Protein AF-R0ICY1-F1 (afdb_monomer_lite)

Radius of gyration: 12.0 Å; chains: 1; bounding box: 25×17×33 Å

Structure (mmCIF, N/CA/C/O backbone):
data_AF-R0ICY1-F1
#
_entry.id   AF-R0ICY1-F1
#
loop_
_atom_site.group_PDB
_atom_site.id
_atom_site.type_symbol
_atom_site.label_atom_id
_atom_site.label_alt_id
_atom_site.label_comp_id
_atom_site.label_asym_id
_atom_site.label_entity_id
_atom_site.label_seq_id
_atom_site.pdbx_PDB_ins_code
_atom_site.Cartn_x
_atom_site.Cartn_y
_atom_site.Cartn_z
_atom_site.occupancy
_atom_site.B_iso_or_equiv
_atom_site.auth_seq_id
_atom_site.auth_comp_id
_atom_site.auth_asym_id
_atom_site.auth_atom_id
_atom_site.pdbx_PDB_model_num
ATOM 1 N N . ILE A 1 1 ? 0.925 6.351 9.360 1.00 87.00 1 ILE A N 1
ATOM 2 C CA . ILE A 1 1 ? -0.509 6.242 9.017 1.00 87.00 1 ILE A CA 1
ATOM 3 C C . ILE A 1 1 ? -1.253 6.583 10.294 1.00 87.00 1 ILE A C 1
ATOM 5 O O . ILE A 1 1 ? -0.845 6.079 11.331 1.00 87.00 1 ILE A O 1
ATOM 9 N N . THR A 1 2 ? -2.197 7.516 10.255 1.00 96.06 2 THR A N 1
ATOM 10 C CA . THR A 1 2 ? -3.018 7.868 11.425 1.00 96.06 2 THR A CA 1
ATOM 11 C C . THR A 1 2 ? -4.244 6.962 11.491 1.00 96.06 2 THR A C 1
ATOM 13 O O . THR A 1 2 ? -4.645 6.423 10.459 1.00 96.06 2 THR A O 1
ATOM 16 N N . ASP A 1 3 ? -4.876 6.843 12.658 1.00 95.75 3 ASP A N 1
ATOM 17 C CA . ASP A 1 3 ? -6.088 6.026 12.815 1.00 95.75 3 ASP A CA 1
ATOM 18 C C . ASP A 1 3 ? -7.196 6.481 11.860 1.00 95.75 3 ASP A C 1
ATOM 20 O O . ASP A 1 3 ? -7.743 5.666 11.123 1.00 95.75 3 ASP A O 1
ATOM 24 N N . SER A 1 4 ? -7.428 7.798 11.760 1.00 96.00 4 SER A N 1
ATOM 25 C CA . SER A 1 4 ? -8.356 8.390 10.781 1.00 96.00 4 SER A CA 1
ATOM 26 C C . SER A 1 4 ? -8.051 7.945 9.349 1.00 96.00 4 SER A C 1
ATOM 28 O O . SER A 1 4 ? -8.954 7.542 8.630 1.00 96.00 4 SER A O 1
ATOM 30 N N . CYS A 1 5 ? -6.777 7.946 8.943 1.00 96.62 5 CYS A N 1
ATOM 31 C CA . CYS A 1 5 ? -6.389 7.502 7.606 1.00 96.62 5 CYS A CA 1
ATOM 32 C C . CYS A 1 5 ? -6.657 6.006 7.395 1.00 96.62 5 CYS A C 1
ATOM 34 O O . CYS A 1 5 ? -7.026 5.606 6.293 1.00 96.62 5 CYS A O 1
ATOM 36 N N . CYS A 1 6 ? -6.483 5.178 8.428 1.00 97.56 6 CYS A N 1
ATOM 37 C CA . CYS A 1 6 ? -6.845 3.767 8.349 1.00 97.56 6 CYS A CA 1
ATOM 38 C C . CYS A 1 6 ? -8.357 3.564 8.228 1.00 97.56 6 CYS A C 1
ATOM 40 O O . CYS A 1 6 ? -8.773 2.725 7.433 1.00 97.56 6 CYS A O 1
ATOM 42 N N . HIS A 1 7 ? -9.167 4.339 8.952 1.00 96.50 7 HIS A N 1
ATOM 43 C CA . HIS A 1 7 ? -10.623 4.297 8.816 1.00 96.50 7 HIS A CA 1
ATOM 44 C C . HIS A 1 7 ? -11.075 4.656 7.405 1.00 96.50 7 HIS A C 1
ATOM 46 O O . HIS A 1 7 ? -11.815 3.877 6.807 1.00 96.50 7 HIS A O 1
ATOM 52 N N . ASP A 1 8 ? -10.567 5.758 6.850 1.00 96.62 8 ASP A N 1
ATOM 53 C CA . ASP A 1 8 ? -10.885 6.173 5.482 1.00 96.62 8 ASP A CA 1
ATOM 54 C C . ASP A 1 8 ? -10.485 5.077 4.480 1.00 96.62 8 ASP A C 1
ATOM 56 O O . ASP A 1 8 ? -11.291 4.645 3.659 1.00 96.62 8 ASP A O 1
ATOM 60 N N . LEU A 1 9 ? -9.263 4.541 4.601 1.00 96.75 9 LEU A N 1
ATOM 61 C CA . LEU A 1 9 ? -8.761 3.476 3.727 1.00 96.75 9 LEU A CA 1
ATOM 62 C C . LEU A 1 9 ? -9.629 2.210 3.780 1.00 96.75 9 LEU A C 1
ATOM 64 O O . LEU A 1 9 ? -9.924 1.613 2.745 1.00 96.75 9 LEU A O 1
ATOM 68 N N . VAL A 1 10 ? -10.010 1.771 4.982 1.00 97.31 10 VAL A N 1
ATOM 69 C CA . VAL A 1 10 ? -10.836 0.571 5.175 1.00 97.31 10 VAL A CA 1
ATOM 70 C C . VAL A 1 10 ? -12.259 0.805 4.671 1.00 97.31 10 VAL A C 1
ATOM 72 O O . VAL A 1 10 ? -12.841 -0.115 4.093 1.00 97.31 10 VAL A O 1
ATOM 75 N N . GLN A 1 11 ? -12.795 2.018 4.835 1.00 97.19 11 GLN A N 1
ATOM 76 C CA . GLN A 1 11 ? -14.117 2.408 4.347 1.00 97.19 11 GLN A CA 1
ATOM 77 C C . GLN A 1 11 ? -14.209 2.368 2.814 1.00 97.19 11 GLN A C 1
ATOM 79 O O . GLN A 1 11 ? -15.215 1.891 2.292 1.00 97.19 11 GLN A O 1
ATOM 84 N N . GLU A 1 12 ? -13.166 2.792 2.092 1.00 96.56 12 GLU A N 1
ATOM 85 C CA . GLU A 1 12 ? -13.093 2.659 0.622 1.00 96.56 12 GLU A CA 1
ATOM 86 C C . GLU A 1 12 ? -13.112 1.189 0.159 1.00 96.56 12 GLU A C 1
ATOM 88 O O . GLU A 1 12 ? -13.574 0.855 -0.935 1.00 96.56 12 GLU A O 1
ATOM 93 N N . GLY A 1 13 ? -12.630 0.283 1.013 1.00 97.25 13 GLY A N 1
ATOM 94 C CA . GLY A 1 13 ? -12.734 -1.157 0.823 1.00 97.25 13 GLY A CA 1
ATOM 95 C C . GLY A 1 13 ? -11.548 -1.799 0.100 1.00 97.25 13 GLY A C 1
ATOM 96 O O . GLY A 1 13 ? -10.839 -1.195 -0.710 1.00 97.25 13 GLY A O 1
ATOM 97 N N . LYS A 1 14 ? -11.353 -3.097 0.381 1.00 97.00 14 LYS A N 1
ATOM 98 C CA . LYS A 1 14 ? -10.156 -3.839 -0.049 1.00 97.00 14 LYS A CA 1
ATOM 99 C C . LYS A 1 14 ? -9.999 -3.879 -1.564 1.00 97.00 14 LYS A C 1
ATOM 101 O O . LYS A 1 14 ? -8.901 -3.724 -2.074 1.00 97.00 14 LYS A O 1
ATOM 106 N N . VAL A 1 15 ? -11.098 -4.077 -2.292 1.00 97.88 15 VAL A N 1
ATOM 107 C CA . VAL A 1 15 ? -11.062 -4.187 -3.758 1.00 97.88 15 VAL A CA 1
ATOM 108 C C . VAL A 1 15 ? -10.596 -2.877 -4.398 1.00 97.88 15 VAL A C 1
ATOM 110 O O . VAL A 1 15 ? -9.789 -2.909 -5.324 1.00 97.88 15 VAL A O 1
ATOM 113 N N . CYS A 1 16 ? -11.066 -1.732 -3.891 1.00 97.75 16 CYS A N 1
ATOM 114 C CA . CYS A 1 16 ? -10.633 -0.416 -4.361 1.00 97.75 16 CYS A CA 1
ATOM 115 C C . CYS A 1 16 ? -9.130 -0.224 -4.113 1.00 97.75 16 CYS A C 1
ATOM 117 O O . CYS A 1 16 ? -8.376 0.087 -5.039 1.00 97.75 16 CYS A O 1
ATOM 119 N N . HIS A 1 17 ? -8.688 -0.515 -2.886 1.00 97.25 17 HIS A N 1
ATOM 120 C CA . HIS A 1 17 ? -7.283 -0.458 -2.495 1.00 97.25 17 HIS A CA 1
ATOM 121 C C . HIS A 1 17 ? -6.389 -1.346 -3.377 1.00 97.25 17 HIS A C 1
ATOM 123 O O . HIS A 1 17 ? -5.437 -0.852 -3.982 1.00 97.25 17 HIS A O 1
ATOM 129 N N . ASP A 1 18 ? -6.719 -2.632 -3.508 1.00 97.75 18 ASP A N 1
ATOM 130 C CA . ASP A 1 18 ? -5.929 -3.603 -4.270 1.00 97.75 18 ASP A CA 1
ATOM 131 C C . ASP A 1 18 ? -5.811 -3.203 -5.750 1.00 97.75 18 ASP A C 1
ATOM 133 O O . ASP A 1 18 ? -4.737 -3.322 -6.345 1.00 97.75 18 ASP A O 1
ATOM 137 N N . ASN A 1 19 ? -6.897 -2.711 -6.358 1.00 97.94 19 ASN A N 1
ATOM 138 C CA . ASN A 1 19 ? -6.898 -2.289 -7.760 1.00 97.94 19 ASN A CA 1
ATOM 139 C C . ASN A 1 19 ? -6.007 -1.063 -7.988 1.00 97.94 19 ASN A C 1
ATOM 141 O O . ASN A 1 19 ? -5.233 -1.036 -8.948 1.00 97.94 19 ASN A O 1
ATOM 145 N N . LEU A 1 20 ? -6.080 -0.065 -7.101 1.00 97.06 20 LEU A N 1
ATOM 146 C CA . LEU A 1 20 ? -5.224 1.120 -7.173 1.00 97.06 20 LEU A CA 1
ATOM 147 C C . LEU A 1 20 ? -3.745 0.744 -7.033 1.00 97.06 20 LEU A C 1
ATOM 149 O O . LEU A 1 20 ? -2.898 1.235 -7.780 1.00 97.06 20 LEU A O 1
ATOM 153 N N . ILE A 1 21 ? -3.438 -0.143 -6.091 1.00 97.25 21 ILE A N 1
ATOM 154 C CA . ILE A 1 21 ? -2.073 -0.583 -5.806 1.00 97.25 21 ILE A CA 1
ATOM 155 C C . ILE A 1 21 ? -1.484 -1.350 -6.986 1.00 97.25 21 ILE A C 1
ATOM 157 O O . ILE A 1 21 ? -0.360 -1.047 -7.378 1.00 97.25 21 ILE A O 1
ATOM 161 N N . LYS A 1 22 ? -2.240 -2.266 -7.605 1.00 96.00 22 LYS A N 1
ATOM 162 C CA . LYS A 1 22 ? -1.812 -2.967 -8.830 1.00 96.00 22 LYS A CA 1
ATOM 163 C C . LYS A 1 22 ? -1.526 -1.992 -9.969 1.00 96.00 22 LYS A C 1
ATOM 165 O O . LYS A 1 22 ? -0.436 -2.010 -10.528 1.00 96.00 22 LYS A O 1
ATOM 170 N N . TYR A 1 23 ? -2.439 -1.054 -10.223 1.00 96.06 23 TYR A N 1
ATOM 171 C CA . TYR A 1 23 ? -2.245 -0.024 -11.248 1.00 96.06 23 TYR A CA 1
ATOM 172 C C . TYR A 1 23 ? -0.977 0.821 -11.027 1.00 96.06 23 TYR A C 1
ATOM 174 O O . TYR A 1 23 ? -0.312 1.236 -11.979 1.00 96.06 23 TYR A O 1
ATOM 182 N N . ILE A 1 24 ? -0.626 1.109 -9.770 1.00 96.56 24 ILE A N 1
ATOM 183 C CA . ILE A 1 24 ? 0.614 1.819 -9.438 1.00 96.56 24 ILE A CA 1
ATOM 184 C C . ILE A 1 24 ? 1.833 0.900 -9.597 1.00 96.56 24 ILE A C 1
ATOM 186 O O . ILE A 1 24 ? 2.854 1.349 -10.122 1.00 96.56 24 ILE A O 1
ATOM 190 N N . ALA A 1 25 ? 1.737 -0.359 -9.168 1.00 96.12 25 ALA A N 1
ATOM 191 C CA . ALA A 1 25 ? 2.825 -1.333 -9.219 1.00 96.12 25 ALA A CA 1
ATOM 192 C C . ALA A 1 25 ? 3.265 -1.658 -10.657 1.00 96.12 25 ALA A C 1
ATOM 194 O O . ALA A 1 25 ? 4.462 -1.802 -10.903 1.00 96.12 25 ALA A O 1
ATOM 195 N N . ASP A 1 26 ? 2.327 -1.635 -11.607 1.00 94.88 26 ASP A N 1
ATOM 196 C CA . ASP A 1 26 ? 2.571 -1.848 -13.042 1.00 94.88 26 ASP A CA 1
ATOM 197 C C . ASP A 1 26 ? 3.394 -0.726 -13.704 1.00 94.88 26 ASP A C 1
ATOM 199 O O . ASP A 1 26 ? 3.825 -0.838 -14.857 1.00 94.88 26 ASP A O 1
ATOM 203 N N . ARG A 1 27 ? 3.635 0.396 -13.011 1.00 95.50 27 ARG A N 1
ATOM 204 C CA . ARG A 1 27 ? 4.410 1.508 -13.577 1.00 95.50 27 ARG A CA 1
ATOM 205 C C . ARG A 1 27 ? 5.877 1.105 -13.767 1.00 95.50 27 ARG A C 1
ATOM 207 O O . ARG A 1 27 ? 6.458 0.502 -12.865 1.00 95.50 27 ARG A O 1
ATOM 214 N N . PRO A 1 28 ? 6.553 1.557 -14.845 1.00 94.62 28 PRO A N 1
ATOM 215 C CA . PRO A 1 28 ? 7.948 1.187 -15.126 1.00 94.62 28 PRO A CA 1
ATOM 216 C C . PRO A 1 28 ? 8.928 1.453 -13.974 1.00 94.62 28 PRO A C 1
ATOM 218 O O . PRO A 1 28 ? 9.892 0.718 -13.789 1.00 94.62 28 PRO A O 1
ATOM 221 N N . ALA A 1 29 ? 8.671 2.490 -13.173 1.00 93.88 29 ALA A N 1
ATOM 222 C CA . ALA A 1 29 ? 9.496 2.834 -12.017 1.00 93.88 29 ALA A CA 1
ATOM 223 C C . ALA A 1 29 ? 9.356 1.855 -10.833 1.00 93.88 29 ALA A C 1
ATOM 225 O O . ALA A 1 29 ? 10.208 1.850 -9.945 1.00 93.88 29 ALA A O 1
ATOM 226 N N . LEU A 1 30 ? 8.281 1.063 -10.791 1.00 92.62 30 LEU A N 1
ATOM 227 C CA . LEU A 1 30 ? 7.908 0.217 -9.656 1.00 92.62 30 LEU A CA 1
ATOM 228 C C . LEU A 1 30 ? 7.857 -1.273 -10.000 1.00 92.62 30 LEU A C 1
ATOM 230 O O . LEU A 1 30 ? 8.074 -2.081 -9.100 1.00 92.62 30 LEU A O 1
ATOM 234 N N . ILE A 1 31 ? 7.695 -1.637 -11.275 1.00 94.50 31 ILE A N 1
ATOM 235 C CA . ILE A 1 31 ? 7.557 -3.034 -11.711 1.00 94.50 31 ILE A CA 1
ATOM 236 C C . ILE A 1 31 ? 8.749 -3.917 -11.306 1.00 94.50 31 ILE A C 1
ATOM 238 O O . ILE A 1 31 ? 8.578 -5.052 -10.877 1.00 94.50 31 ILE A O 1
ATOM 242 N N . ALA A 1 32 ? 9.971 -3.370 -11.306 1.00 96.12 32 ALA A N 1
ATOM 243 C CA . ALA A 1 32 ? 11.168 -4.091 -10.854 1.00 96.12 32 ALA A CA 1
ATOM 244 C C . ALA A 1 32 ? 11.138 -4.470 -9.357 1.00 96.12 32 ALA A C 1
ATOM 246 O O . ALA A 1 32 ? 11.950 -5.274 -8.901 1.00 96.12 32 ALA A O 1
ATOM 247 N N . ARG A 1 33 ? 10.239 -3.864 -8.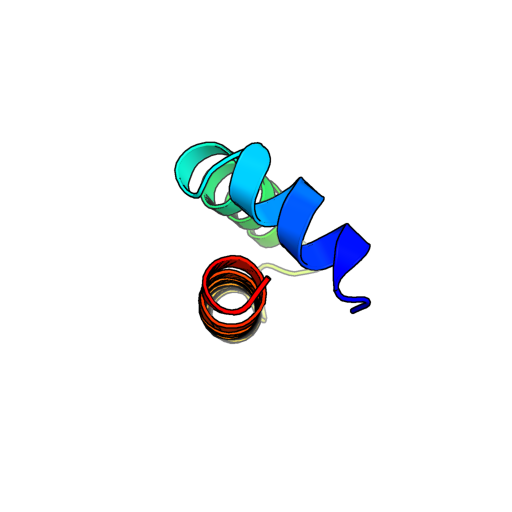574 1.00 95.75 33 ARG A N 1
ATOM 248 C CA . ARG A 1 33 ? 10.042 -4.111 -7.138 1.00 95.75 33 ARG A CA 1
ATOM 249 C C . ARG A 1 33 ? 8.595 -4.478 -6.813 1.00 95.75 33 ARG A C 1
ATOM 251 O O . ARG A 1 33 ? 8.208 -4.391 -5.647 1.00 95.75 33 ARG A O 1
ATOM 258 N N . GLU A 1 34 ? 7.820 -4.892 -7.814 1.00 95.31 34 GLU A N 1
ATOM 259 C CA . GLU A 1 34 ? 6.385 -5.161 -7.702 1.00 95.31 34 GLU A CA 1
ATOM 260 C C . GLU A 1 34 ? 6.075 -6.056 -6.498 1.00 95.31 34 GLU A C 1
ATOM 262 O O . GLU A 1 34 ? 5.343 -5.645 -5.603 1.00 95.31 34 GLU A O 1
ATOM 267 N N . THR A 1 35 ? 6.723 -7.218 -6.387 1.00 96.19 35 THR A N 1
ATOM 268 C CA . THR A 1 35 ? 6.510 -8.162 -5.277 1.00 96.19 35 THR A CA 1
ATOM 269 C C . THR A 1 35 ? 6.675 -7.517 -3.899 1.00 96.19 35 THR A C 1
ATOM 271 O O . THR A 1 35 ? 5.866 -7.737 -2.997 1.00 96.19 35 THR A O 1
ATOM 274 N N . GLN A 1 36 ? 7.721 -6.705 -3.715 1.00 96.44 36 GLN A N 1
ATOM 275 C CA . GLN A 1 36 ? 7.981 -6.035 -2.439 1.00 96.44 36 GLN A CA 1
ATOM 276 C C . GLN A 1 36 ? 6.947 -4.936 -2.169 1.00 96.44 36 GLN A C 1
ATOM 278 O O . GLN A 1 36 ? 6.529 -4.741 -1.026 1.00 96.44 36 GLN A O 1
ATOM 283 N N . TYR A 1 37 ? 6.542 -4.222 -3.217 1.00 95.75 37 TYR A N 1
ATOM 284 C CA . TYR A 1 37 ? 5.539 -3.170 -3.145 1.00 95.75 37 TYR A CA 1
ATOM 285 C C . TYR A 1 37 ? 4.160 -3.731 -2.775 1.00 95.75 37 TYR A C 1
ATOM 287 O O . T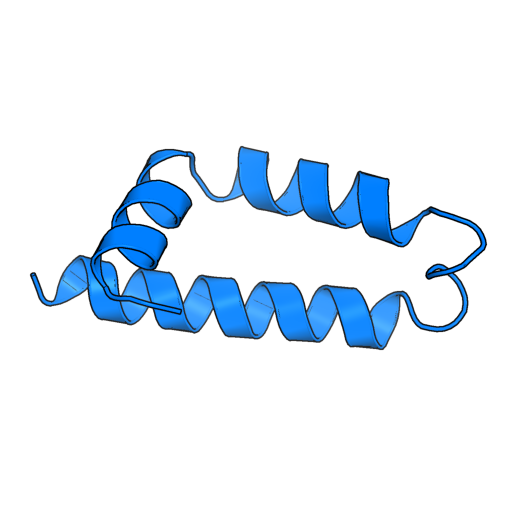YR A 1 37 ? 3.550 -3.250 -1.820 1.00 95.75 37 TYR A O 1
ATOM 295 N N . LEU A 1 38 ? 3.722 -4.797 -3.452 1.00 96.81 38 LEU A N 1
ATOM 296 C CA . LEU A 1 38 ? 2.465 -5.491 -3.168 1.00 96.81 38 LEU A CA 1
ATOM 297 C C . LEU A 1 38 ? 2.442 -6.035 -1.737 1.00 96.81 38 LEU A C 1
ATOM 299 O O . LEU A 1 38 ? 1.501 -5.760 -0.998 1.00 96.81 38 LEU A O 1
ATOM 303 N N . LYS A 1 39 ? 3.525 -6.691 -1.292 1.00 97.56 39 LYS A N 1
ATOM 304 C CA . LYS A 1 39 ? 3.637 -7.173 0.092 1.00 97.56 39 LYS A CA 1
ATOM 305 C C . LYS A 1 39 ? 3.467 -6.047 1.114 1.00 97.56 39 LYS A C 1
ATOM 307 O O . LYS A 1 39 ? 2.732 -6.198 2.084 1.00 97.56 39 LYS A O 1
ATOM 312 N N . LYS A 1 40 ? 4.125 -4.905 0.894 1.00 97.00 40 LYS A N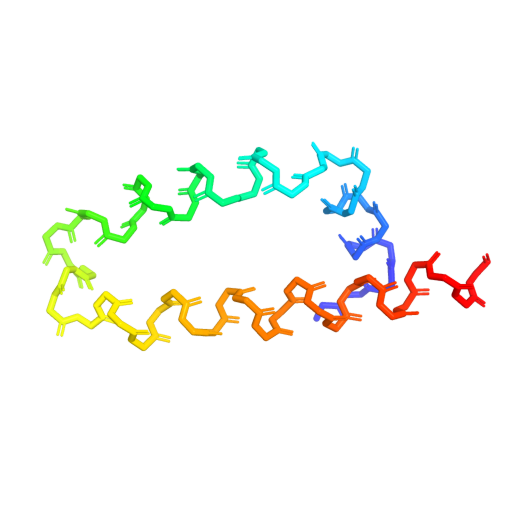 1
ATOM 313 C CA . LYS A 1 40 ? 4.003 -3.744 1.786 1.00 97.00 40 LYS A CA 1
ATOM 314 C C . LYS A 1 40 ? 2.570 -3.201 1.823 1.00 97.00 40 LYS A C 1
ATOM 316 O O . LYS A 1 40 ? 2.141 -2.705 2.863 1.00 97.00 40 LYS A O 1
ATOM 321 N N . SER A 1 41 ? 1.846 -3.286 0.710 1.00 97.25 41 SER A N 1
ATOM 322 C CA . SER A 1 41 ? 0.439 -2.899 0.642 1.00 97.25 41 SER A CA 1
ATOM 323 C C . SER A 1 41 ? -0.459 -3.822 1.461 1.00 97.25 41 SER A C 1
ATOM 325 O O . SER A 1 41 ? -1.277 -3.336 2.238 1.00 97.25 41 SER A O 1
ATOM 327 N N . ASP A 1 42 ? -0.265 -5.138 1.354 1.00 98.25 42 ASP A N 1
ATOM 328 C CA . ASP A 1 42 ? -1.020 -6.125 2.136 1.00 98.25 42 ASP A CA 1
ATOM 329 C C . ASP A 1 42 ? -0.762 -5.983 3.645 1.00 98.25 42 ASP A C 1
ATOM 331 O O . ASP A 1 42 ? -1.692 -6.058 4.458 1.00 98.25 42 ASP A O 1
ATOM 335 N N . ASP A 1 43 ? 0.495 -5.730 4.026 1.00 98.12 43 ASP A N 1
ATOM 336 C CA . ASP A 1 43 ? 0.883 -5.489 5.419 1.00 98.12 43 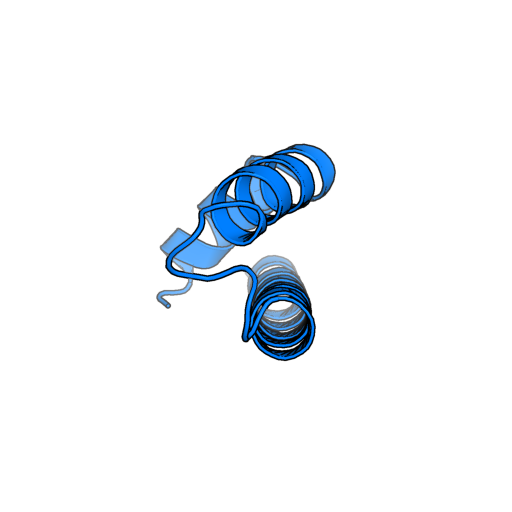ASP A CA 1
ATOM 337 C C . ASP A 1 43 ? 0.199 -4.210 5.960 1.00 98.12 43 ASP A C 1
ATOM 339 O O . ASP A 1 43 ? -0.336 -4.206 7.073 1.00 98.12 43 ASP A O 1
ATOM 343 N N . LEU A 1 44 ? 0.144 -3.138 5.155 1.00 97.50 44 LEU A N 1
ATOM 344 C CA . LEU A 1 44 ? -0.554 -1.892 5.498 1.00 97.50 44 LEU A CA 1
ATOM 345 C C . LEU A 1 44 ? -2.066 -2.099 5.639 1.00 97.50 44 LEU A C 1
ATOM 347 O O . LEU A 1 44 ? -2.660 -1.633 6.613 1.00 97.50 44 LEU A O 1
ATOM 351 N N . TRP A 1 45 ? -2.687 -2.800 4.691 1.00 98.31 45 TRP A N 1
ATOM 352 C CA . TRP A 1 45 ? -4.113 -3.111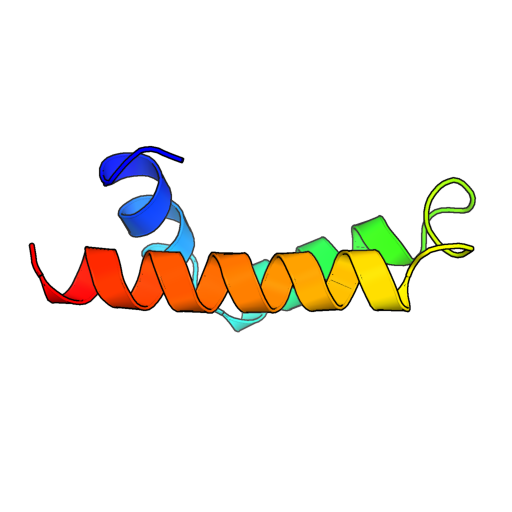 4.743 1.00 98.31 45 TRP A CA 1
ATOM 353 C C . TRP A 1 45 ? -4.460 -3.866 6.029 1.00 98.31 45 TRP A C 1
ATOM 355 O O . TRP A 1 45 ? -5.379 -3.486 6.755 1.00 98.31 45 TRP A O 1
ATOM 365 N N . SER A 1 46 ? -3.681 -4.899 6.354 1.00 98.12 46 SER A N 1
ATOM 366 C CA . SER A 1 46 ? -3.875 -5.710 7.560 1.00 98.12 46 SER A CA 1
ATOM 367 C C . SER A 1 46 ? -3.747 -4.880 8.838 1.00 98.12 46 SER A C 1
ATOM 369 O O . SER A 1 46 ? -4.557 -5.026 9.756 1.00 98.12 46 SER A O 1
ATOM 371 N N . HIS A 1 47 ? -2.770 -3.971 8.882 1.00 97.62 47 HIS A N 1
ATOM 372 C CA . HIS A 1 47 ? -2.601 -3.030 9.985 1.00 97.62 47 HIS A CA 1
ATOM 373 C C . HIS A 1 47 ? -3.812 -2.099 10.140 1.00 97.62 47 HIS A C 1
ATOM 375 O O . HIS A 1 47 ? -4.340 -1.962 11.244 1.00 97.62 47 HIS A O 1
ATOM 381 N N . CYS A 1 48 ? -4.302 -1.515 9.045 1.00 97.81 48 CYS A N 1
ATOM 382 C CA . CYS A 1 48 ? -5.452 -0.620 9.103 1.00 97.81 48 CYS A CA 1
ATOM 383 C C . CYS A 1 48 ? -6.755 -1.334 9.465 1.00 97.81 48 CYS A C 1
ATOM 385 O O . CYS A 1 48 ? -7.520 -0.812 10.268 1.00 97.81 48 CYS A O 1
ATOM 387 N N . VAL A 1 49 ? -6.977 -2.558 8.980 1.00 97.69 49 VAL A N 1
ATOM 388 C CA . VAL A 1 49 ? -8.120 -3.381 9.410 1.00 97.69 49 VAL A CA 1
ATOM 389 C C . VAL A 1 49 ? -8.083 -3.654 10.915 1.00 97.69 49 VAL A C 1
ATOM 391 O O . VAL A 1 49 ? -9.139 -3.708 11.543 1.00 97.69 49 VAL A O 1
ATOM 394 N N . ALA A 1 50 ? -6.899 -3.844 11.505 1.00 97.31 50 ALA A N 1
ATOM 395 C CA . ALA A 1 50 ? -6.774 -4.039 12.946 1.00 97.31 50 ALA A CA 1
ATOM 396 C C . ALA A 1 50 ? -7.160 -2.771 13.726 1.00 97.31 50 ALA A C 1
ATOM 398 O O . ALA A 1 50 ? -7.973 -2.867 14.641 1.00 97.31 50 ALA A O 1
ATOM 399 N N . ILE A 1 51 ? -6.655 -1.601 13.319 1.00 95.75 51 ILE A N 1
ATOM 400 C CA . ILE A 1 51 ? -6.997 -0.303 13.932 1.00 95.75 5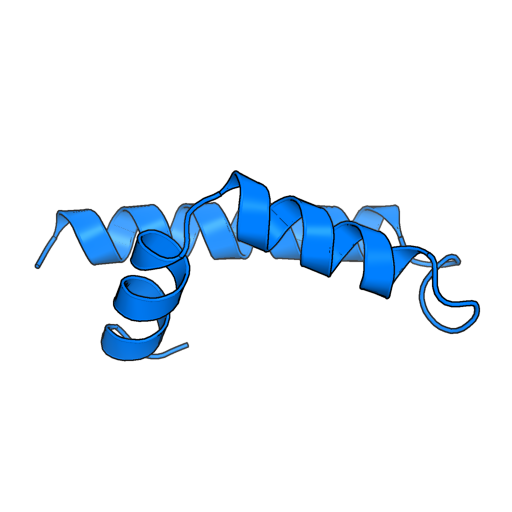1 ILE A CA 1
ATOM 401 C C . ILE A 1 51 ? -8.496 -0.016 13.807 1.00 95.75 51 ILE A C 1
ATOM 403 O O . ILE A 1 51 ? -9.151 0.346 14.783 1.00 95.75 51 ILE A O 1
ATOM 407 N N . SER A 1 52 ? -9.074 -0.237 12.625 1.00 93.00 52 SER A N 1
ATOM 408 C CA . SER A 1 52 ? -10.477 0.094 12.382 1.00 93.00 52 SER A CA 1
ATOM 409 C C . SER A 1 52 ? -11.478 -0.796 13.118 1.00 93.00 52 SER A C 1
ATOM 411 O O . SER A 1 52 ? -12.646 -0.438 13.199 1.00 93.00 52 SER A O 1
ATOM 413 N N . LYS A 1 53 ? -11.043 -1.937 13.667 1.00 86.19 53 LYS A N 1
ATOM 414 C CA . LYS A 1 53 ? -11.863 -2.801 14.536 1.00 86.19 53 LYS A CA 1
ATOM 415 C C . LYS A 1 53 ? -11.838 -2.387 16.006 1.00 86.19 53 LYS A C 1
ATOM 417 O O . LYS A 1 53 ? -12.655 -2.882 16.775 1.00 86.19 53 LYS A O 1
ATOM 422 N N . THR A 1 54 ? -10.863 -1.574 16.405 1.00 75.56 54 THR A N 1
ATOM 423 C CA . THR A 1 54 ? -10.646 -1.178 17.803 1.00 75.56 54 THR A CA 1
ATOM 424 C C . THR A 1 54 ? -11.235 0.186 18.161 1.00 75.56 54 THR A C 1
ATOM 426 O O . THR A 1 54 ? -11.140 0.571 19.324 1.00 75.56 54 THR A O 1
ATOM 429 N N . ALA A 1 55 ? -11.823 0.896 17.193 1.00 57.69 55 ALA A N 1
ATOM 430 C CA . ALA A 1 55 ? -12.475 2.191 17.392 1.00 57.69 55 ALA A CA 1
ATOM 431 C C . ALA A 1 55 ? -14.002 2.073 17.459 1.00 57.69 55 ALA A C 1
ATOM 433 O O . ALA A 1 55 ? -14.550 1.148 16.814 1.00 57.69 55 ALA A O 1
#

InterPro domains:
  IPR008502 Prolamin-like domain [PF05617] (1-49)

Secondary structure (DSSP, 8-state):
--HHHHHHHHHH-HHHHHHHHHHHHTSTTTGGGHHHHHHHHHHHHHHHHHHHT--

Organism: NCBI:txid81985

Foldseek 3Di:
DDLVVLLVVPVCHDVNQLVVQVVVCPDPVRVVPSVVSSVVSVVSNVVSVVSNVVD

pLDDT: mean 95.11, std 6.2, range [57.69, 98.31]

Sequence (55 aa):
ITDSCCHDLVQEGKVCHDNLIKYIADRPALIARETQYLKKSDDLWSHCVAISKTA